Protein AF-A0A0S7CY32-F1 (afdb_monomer)

Mean predicted aligned error: 19.05 Å

Foldseek 3Di:
DDDDDDQVLLVVLLVCCVVPPNDLVVSCVVSVHDSVVSVLSVVQVDPVSSVVVVVVVVVVVVVVVVVVVVVVPPPPDDPDPPDDDDDDDPDDDDPDPVVVVVVVVVVVVVVVVVVVVVVVVVVVVVVVVVVVVVVVVVVVVVVVVVVVVVVVD

Nearest PDB structures (foldseek):
  7b9v-assembly1_O  TM=3.565E-01  e=4.255E-01  Saccharomyces cerevisiae

Radius of gyration: 28.26 Å; Cα contacts (8 Å, |Δi|>4): 38; chains: 1; bounding box: 59×42×90 Å

pLDDT: mean 77.79, std 14.24, range [41.06, 92.56]

Solvent-accessible surface area (backbone atoms only — not comparable to full-atom values): 9143 Å² total; per-residue (Å²): 133,80,80,79,82,49,71,70,56,51,53,51,50,54,52,46,49,71,71,50,74,78,44,52,64,62,54,12,62,78,65,77,46,55,52,69,55,47,52,47,54,66,71,34,78,46,69,66,51,40,49,51,56,50,49,54,50,51,51,52,52,52,50,49,51,52,50,53,49,52,66,70,71,45,84,84,66,76,84,69,77,94,74,76,78,95,68,93,73,94,68,79,84,71,85,71,61,59,67,58,53,50,50,55,49,54,50,52,52,53,53,51,51,55,49,51,55,53,48,51,57,51,53,50,54,51,50,51,55,52,49,52,52,51,54,49,52,54,50,52,51,51,53,49,53,57,50,54,60,57,77,76,108

Secondary structure (DSSP, 8-state):
-PPPPPHHHHHHHHHHHHHTTT-HHHHHHHHT--HHHHHHHHHH-SHHHHHHHHHHHHHHHHHHHHHHHHHHHS-------S---------------HHHHHHHHHHHHHHHHHHHHHHHHHHHHHHHHHHHHHHHHHHHHHHHHHHHHHHT-

Structure (mmCIF, N/CA/C/O backbone):
data_AF-A0A0S7CY32-F1
#
_entry.id   AF-A0A0S7CY32-F1
#
loop_
_atom_site.group_PDB
_atom_site.id
_atom_site.type_symbol
_atom_site.label_atom_id
_atom_site.label_alt_id
_atom_site.label_comp_id
_atom_site.label_asym_id
_atom_site.label_entity_id
_atom_site.label_seq_id
_atom_site.pdbx_PDB_ins_code
_atom_site.Cartn_x
_atom_site.Cartn_y
_atom_site.Cartn_z
_atom_site.occupancy
_atom_site.B_iso_or_equiv
_atom_site.auth_seq_id
_atom_site.auth_comp_id
_atom_site.auth_asym_id
_atom_site.auth_atom_id
_atom_site.pdbx_PDB_model_num
ATOM 1 N N . MET A 1 1 ? -7.121 11.650 -13.207 1.00 49.47 1 MET A N 1
ATOM 2 C CA . MET A 1 1 ? -6.942 11.388 -11.759 1.00 49.47 1 MET A CA 1
ATOM 3 C C . MET A 1 1 ? -7.899 12.302 -11.007 1.00 49.47 1 MET A C 1
ATOM 5 O O . MET A 1 1 ? -7.874 13.495 -11.271 1.00 49.47 1 MET A O 1
ATOM 9 N N . GLY A 1 2 ? -8.787 11.768 -10.164 1.00 58.28 2 GLY A N 1
ATOM 10 C CA . GLY A 1 2 ? -9.697 12.603 -9.366 1.00 58.28 2 GLY A CA 1
ATOM 11 C C . GLY A 1 2 ? -8.927 13.474 -8.368 1.00 58.28 2 GLY A C 1
ATOM 12 O O . GLY A 1 2 ? -7.845 13.081 -7.921 1.00 58.28 2 GLY A O 1
ATOM 13 N N . LYS A 1 3 ? -9.468 14.655 -8.041 1.00 68.25 3 LYS A N 1
ATOM 14 C CA . LYS A 1 3 ? -8.871 15.566 -7.054 1.00 68.25 3 LYS A CA 1
ATOM 15 C C . LYS A 1 3 ? -8.643 14.835 -5.714 1.00 68.25 3 LYS A C 1
ATOM 17 O O . LYS A 1 3 ? -9.468 13.999 -5.343 1.00 68.25 3 LYS A O 1
ATOM 22 N N . PRO A 1 4 ? -7.529 15.108 -5.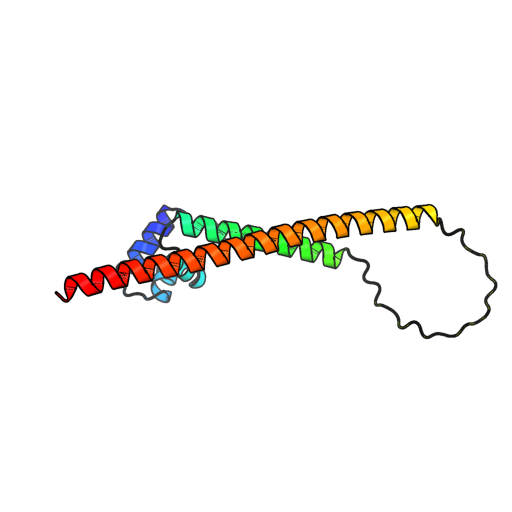005 1.00 74.81 4 PRO A N 1
ATOM 23 C CA . PRO A 1 4 ? -7.354 14.696 -3.616 1.00 74.81 4 PRO A CA 1
ATOM 24 C C . PRO A 1 4 ? -8.573 15.019 -2.764 1.00 74.81 4 PRO A C 1
ATOM 26 O O . PRO A 1 4 ? -9.091 16.129 -2.841 1.00 74.81 4 PRO A O 1
ATOM 29 N N . LEU A 1 5 ? -8.974 14.061 -1.930 1.00 83.38 5 LEU A N 1
ATOM 30 C CA . LEU A 1 5 ? -9.783 14.370 -0.757 1.00 83.38 5 LEU A CA 1
ATOM 31 C C . LEU A 1 5 ? -9.000 15.346 0.126 1.00 83.38 5 LEU A C 1
ATOM 33 O O . LEU A 1 5 ? -7.774 15.246 0.194 1.00 83.38 5 LEU A O 1
ATOM 37 N N . THR A 1 6 ? -9.695 16.271 0.779 1.00 89.19 6 THR A N 1
ATOM 38 C CA . THR A 1 6 ? -9.130 17.090 1.857 1.00 89.19 6 THR A CA 1
ATOM 39 C C . THR A 1 6 ? -9.346 16.410 3.208 1.00 89.19 6 THR A C 1
ATOM 41 O O . THR A 1 6 ? -10.224 15.555 3.354 1.00 89.19 6 THR A O 1
ATOM 44 N N . GLU A 1 7 ? -8.573 16.807 4.215 1.00 87.94 7 GLU A N 1
ATOM 45 C CA . GLU A 1 7 ? -8.712 16.289 5.581 1.00 87.94 7 GLU A CA 1
ATOM 46 C C . GLU A 1 7 ? -10.105 16.575 6.164 1.00 87.94 7 GLU A C 1
ATOM 48 O O . GLU A 1 7 ? -10.744 15.702 6.749 1.00 87.94 7 GLU A O 1
ATOM 53 N N . GLN A 1 8 ? -10.646 17.769 5.899 1.00 87.62 8 GLN A N 1
ATOM 54 C CA . GLN A 1 8 ? -12.015 18.125 6.282 1.00 87.62 8 GLN A CA 1
ATOM 55 C C . GLN A 1 8 ? -13.049 17.178 5.657 1.00 87.62 8 GLN A C 1
ATOM 57 O O . GLN A 1 8 ? -13.972 16.723 6.338 1.00 87.62 8 GLN A O 1
ATOM 62 N N . GLN A 1 9 ? -12.888 16.832 4.376 1.00 87.75 9 GLN A N 1
ATOM 63 C CA . GLN A 1 9 ? -13.783 15.890 3.703 1.00 87.75 9 GLN A CA 1
ATOM 64 C C . GLN A 1 9 ? -13.648 14.474 4.280 1.00 87.75 9 GLN A C 1
ATOM 66 O O . GLN A 1 9 ? -14.659 13.807 4.494 1.00 87.75 9 GLN A O 1
ATOM 71 N N . PHE A 1 10 ? -12.429 14.029 4.594 1.00 90.44 10 PHE A N 1
ATOM 72 C CA . PHE A 1 10 ? -12.181 12.739 5.242 1.00 90.44 10 PHE A CA 1
ATOM 73 C C . PHE A 1 10 ? -12.870 12.639 6.608 1.00 90.44 10 PHE A C 1
ATOM 75 O O . PHE A 1 10 ? -13.592 11.673 6.875 1.00 90.44 10 PHE A O 1
ATOM 82 N N . ASN A 1 11 ? -12.714 13.661 7.450 1.00 89.12 11 ASN A N 1
ATOM 83 C CA . ASN A 1 11 ? -13.335 13.712 8.773 1.00 89.12 11 ASN A CA 1
ATOM 84 C C . ASN A 1 11 ? -14.865 13.749 8.677 1.00 89.12 11 ASN A C 1
ATOM 86 O O . ASN A 1 11 ? -15.553 13.041 9.416 1.00 89.12 11 ASN A O 1
ATOM 90 N N . THR A 1 12 ? -15.406 14.488 7.705 1.00 88.88 12 THR A N 1
ATOM 91 C CA . THR A 1 12 ? -16.852 14.541 7.444 1.00 88.88 12 THR A CA 1
ATOM 92 C C . THR A 1 12 ? -17.406 13.174 7.039 1.00 88.88 12 THR A C 1
ATOM 94 O O . THR A 1 12 ? -18.402 12.723 7.605 1.00 88.88 12 THR A O 1
ATOM 97 N N . ILE A 1 13 ? -16.743 12.470 6.117 1.00 88.62 13 ILE A N 1
ATOM 98 C CA . ILE A 1 13 ? -17.138 11.118 5.687 1.00 88.62 13 ILE A CA 1
ATOM 99 C C . ILE A 1 13 ? -17.047 10.134 6.855 1.00 88.62 13 ILE A C 1
ATOM 101 O O . ILE A 1 13 ? -17.947 9.321 7.059 1.00 88.62 13 ILE A O 1
ATOM 105 N N . THR A 1 14 ? -15.989 10.226 7.657 1.00 87.75 14 THR A N 1
ATOM 106 C CA . THR A 1 14 ? -15.782 9.352 8.819 1.00 87.75 14 THR A CA 1
ATOM 107 C C . THR A 1 14 ? -16.873 9.557 9.871 1.00 87.75 14 THR A C 1
ATOM 109 O O . THR A 1 14 ? -17.416 8.587 10.400 1.00 87.75 14 THR A O 1
ATOM 112 N N . ALA A 1 15 ? -17.278 10.804 10.122 1.00 86.50 15 ALA A N 1
ATOM 113 C CA . ALA A 1 15 ? -18.411 11.120 10.987 1.00 86.50 15 ALA A CA 1
ATOM 114 C C . ALA A 1 15 ? -19.749 10.622 10.410 1.00 86.50 15 ALA A C 1
ATOM 116 O O . ALA A 1 15 ? -20.581 10.089 11.148 1.00 86.50 15 ALA A O 1
ATOM 117 N N . GLN A 1 16 ? -19.958 10.744 9.096 1.00 84.50 16 GLN A N 1
ATOM 118 C CA . GLN A 1 16 ? -21.155 10.227 8.426 1.00 84.50 16 GLN A CA 1
ATOM 119 C C . GLN A 1 16 ? -21.245 8.698 8.493 1.00 84.50 16 GLN A C 1
ATOM 121 O O . GLN A 1 16 ? -22.320 8.183 8.789 1.00 84.50 16 GLN A O 1
ATOM 126 N N . LEU A 1 17 ? -20.131 7.983 8.306 1.00 84.94 17 LEU A N 1
ATOM 127 C CA . LEU A 1 17 ? -20.051 6.522 8.441 1.00 84.94 17 LEU A CA 1
ATOM 128 C C . LEU A 1 17 ? -20.359 6.039 9.865 1.00 84.94 17 LEU A C 1
ATOM 130 O O . LEU A 1 17 ? -20.896 4.947 10.034 1.00 84.94 17 LEU A O 1
ATOM 134 N N . ARG A 1 18 ? -20.041 6.849 10.885 1.00 81.50 18 ARG A N 1
ATOM 135 C CA . ARG A 1 18 ? -20.376 6.561 12.290 1.00 81.50 18 ARG A CA 1
ATOM 136 C C . ARG A 1 18 ? -21.853 6.817 12.613 1.00 81.50 18 ARG A C 1
ATOM 138 O O . ARG A 1 18 ? -22.422 6.080 13.407 1.00 81.50 18 ARG A O 1
ATOM 145 N N . LYS A 1 19 ? -22.474 7.846 12.016 1.00 76.31 19 LYS A N 1
ATOM 146 C CA . LYS A 1 19 ? -23.871 8.250 12.290 1.00 76.31 19 LYS A CA 1
ATOM 147 C C . LYS A 1 19 ? -24.911 7.489 11.464 1.00 76.31 19 LYS A C 1
ATOM 149 O O . LYS A 1 19 ? -25.940 7.080 11.989 1.00 76.31 19 LYS A O 1
ATOM 154 N N . LYS A 1 20 ? -24.680 7.338 10.158 1.00 61.22 20 LYS A N 1
ATOM 155 C CA . LYS A 1 20 ? -25.602 6.680 9.226 1.00 61.22 20 LYS A CA 1
ATOM 156 C C . LYS A 1 20 ? -25.164 5.230 9.061 1.00 61.22 20 LYS A C 1
ATOM 158 O O . LYS A 1 20 ? -24.382 4.945 8.163 1.00 61.22 20 LYS A O 1
ATOM 163 N N . SER A 1 21 ? -25.628 4.361 9.967 1.00 59.81 21 SER A N 1
ATOM 164 C CA . SER A 1 21 ? -25.636 2.887 9.874 1.00 59.81 21 SER A CA 1
ATOM 165 C C . SER A 1 21 ? -24.857 2.330 8.678 1.00 59.81 21 SER A C 1
ATOM 167 O O . SER A 1 21 ? -25.471 2.116 7.647 1.00 59.81 21 SER A O 1
ATOM 169 N N . ASN A 1 22 ? -23.527 2.189 8.794 1.00 65.56 22 ASN A N 1
ATOM 170 C CA . ASN A 1 22 ? -22.581 1.423 7.953 1.00 65.56 22 ASN A CA 1
ATOM 171 C C . ASN A 1 22 ? -22.782 1.340 6.413 1.00 65.56 22 ASN A C 1
ATOM 173 O O . ASN A 1 22 ? -22.115 0.535 5.752 1.00 65.56 22 ASN A O 1
ATOM 177 N N . ASP A 1 23 ? -23.661 2.152 5.831 1.00 83.38 23 ASP A N 1
ATOM 178 C CA . ASP A 1 23 ? -24.213 2.004 4.491 1.00 83.38 23 ASP A CA 1
ATOM 179 C C . ASP A 1 23 ? -23.400 2.879 3.548 1.00 83.38 23 ASP A C 1
ATOM 181 O O . ASP A 1 23 ? -23.626 4.076 3.345 1.00 83.38 23 ASP A O 1
ATOM 185 N N . ILE A 1 24 ? -22.366 2.236 3.020 1.00 85.00 24 ILE A N 1
ATOM 186 C CA . ILE A 1 24 ? -21.339 2.842 2.182 1.00 85.00 24 ILE A CA 1
ATOM 187 C C . ILE A 1 24 ? -21.961 3.478 0.930 1.00 85.00 24 ILE A C 1
ATOM 189 O O . ILE A 1 24 ? -21.443 4.487 0.455 1.00 85.00 24 ILE A O 1
ATOM 193 N N . ALA A 1 25 ? -23.061 2.923 0.409 1.00 85.56 25 ALA A N 1
ATOM 194 C CA . ALA A 1 25 ? -23.721 3.435 -0.789 1.00 85.56 25 ALA A CA 1
ATOM 195 C C . ALA A 1 25 ? -24.359 4.808 -0.534 1.00 85.56 25 ALA A C 1
ATOM 197 O O . ALA A 1 25 ? -24.106 5.750 -1.281 1.00 85.56 25 ALA A O 1
ATOM 198 N N . LYS A 1 26 ? -25.081 4.960 0.581 1.00 84.81 26 LYS A N 1
ATOM 199 C CA . LYS A 1 26 ? -25.717 6.235 0.953 1.00 84.81 26 LYS A CA 1
ATOM 200 C C . LYS A 1 26 ? -24.707 7.325 1.292 1.00 84.81 26 LYS A C 1
ATOM 202 O O . LYS A 1 26 ? -24.928 8.493 0.983 1.00 84.81 26 LYS A O 1
ATOM 207 N N . VAL A 1 27 ? -23.591 6.965 1.929 1.00 84.88 27 VAL A N 1
ATOM 208 C CA . VAL A 1 27 ? -22.513 7.927 2.222 1.00 84.88 27 VAL A CA 1
ATOM 209 C C . VAL A 1 27 ? -21.789 8.354 0.941 1.00 84.88 27 VAL A C 1
ATOM 211 O O . VAL A 1 27 ? -21.435 9.524 0.805 1.00 84.88 27 VAL A O 1
ATOM 214 N N . ALA A 1 28 ? -21.605 7.435 -0.011 1.00 86.94 28 ALA A N 1
ATOM 215 C CA . ALA A 1 28 ? -21.032 7.735 -1.322 1.00 86.94 28 ALA A CA 1
ATOM 216 C C . ALA A 1 28 ? -21.903 8.722 -2.111 1.00 86.94 28 ALA A C 1
ATOM 218 O O . ALA A 1 28 ? -21.387 9.724 -2.603 1.00 86.94 28 ALA A O 1
ATOM 219 N N . GLU A 1 29 ? -23.215 8.482 -2.148 1.00 85.56 29 GLU A N 1
ATOM 220 C CA . GLU A 1 29 ? -24.195 9.358 -2.793 1.00 85.56 29 GLU A CA 1
ATOM 221 C C . GLU A 1 29 ? -24.238 10.746 -2.136 1.00 85.56 29 GLU A C 1
ATOM 223 O O . GLU A 1 29 ? -24.065 11.754 -2.817 1.00 85.56 29 GLU A O 1
ATOM 228 N N . ALA A 1 30 ? -24.337 10.809 -0.803 1.00 83.25 30 ALA A N 1
ATOM 229 C CA . ALA A 1 30 ? -24.366 12.072 -0.061 1.00 83.25 30 ALA A CA 1
ATOM 230 C C . ALA A 1 30 ? -23.070 12.894 -0.183 1.00 83.25 30 ALA A C 1
ATOM 232 O O . ALA A 1 30 ? -23.100 14.116 -0.062 1.00 83.25 30 ALA A O 1
ATOM 233 N N . SER A 1 31 ? -21.932 12.230 -0.400 1.00 81.88 31 SER A N 1
ATOM 234 C CA . SER A 1 31 ? -20.628 12.887 -0.546 1.00 81.88 31 SER A CA 1
ATOM 235 C C . SER A 1 31 ? -20.257 13.174 -2.006 1.00 81.88 31 SER A C 1
ATOM 237 O O . SER A 1 31 ? -19.221 13.789 -2.248 1.00 81.88 31 SER A O 1
ATOM 239 N N . GLY A 1 32 ? -21.039 12.699 -2.984 1.00 84.12 32 GLY A N 1
ATOM 240 C CA . GLY A 1 32 ? -20.699 12.782 -4.411 1.00 84.12 32 GLY A CA 1
ATOM 241 C C . GLY A 1 32 ? -19.427 12.009 -4.790 1.00 84.12 32 GLY A C 1
ATOM 242 O O . GLY A 1 32 ? -18.746 12.350 -5.758 1.00 84.12 32 GLY A O 1
ATOM 243 N N . LEU A 1 33 ? -19.062 10.987 -4.010 1.00 85.81 33 LEU A N 1
ATOM 244 C CA . LEU A 1 33 ? -17.824 10.223 -4.172 1.00 85.81 33 LEU A CA 1
ATOM 245 C C . LEU A 1 33 ? -18.110 8.788 -4.600 1.00 85.81 33 LEU A C 1
ATOM 247 O O . LEU A 1 33 ? -19.180 8.236 -4.371 1.00 85.81 33 LEU A O 1
ATOM 251 N N . LYS A 1 34 ? -17.107 8.133 -5.191 1.00 88.62 34 LYS A N 1
ATOM 252 C CA . LYS A 1 34 ? -17.218 6.714 -5.541 1.00 88.62 34 LYS A CA 1
ATOM 253 C C . LYS A 1 34 ? -17.281 5.857 -4.278 1.00 88.62 34 LYS A C 1
ATOM 255 O O . LYS A 1 34 ? -16.530 6.072 -3.327 1.00 88.62 34 LYS A O 1
ATOM 260 N N . VAL A 1 35 ? -18.078 4.791 -4.325 1.00 88.06 35 VAL A N 1
ATOM 261 C CA . VAL A 1 35 ? -18.173 3.775 -3.258 1.00 88.06 35 VAL A CA 1
ATOM 262 C C . VAL A 1 35 ? -16.796 3.216 -2.878 1.00 88.06 35 VAL A C 1
ATOM 264 O O . VAL A 1 35 ? -16.519 2.981 -1.703 1.00 88.06 35 VAL A O 1
ATOM 267 N N . SER A 1 36 ? -15.900 3.033 -3.852 1.00 87.19 36 SER A N 1
ATOM 268 C CA . SER A 1 36 ? -14.525 2.579 -3.607 1.00 87.19 36 SER A CA 1
ATOM 269 C C . SER A 1 36 ? -13.721 3.553 -2.741 1.00 87.19 36 SER A C 1
ATOM 271 O O . SER A 1 36 ? -12.963 3.114 -1.879 1.00 87.19 36 SER A O 1
ATOM 273 N N . THR A 1 37 ? -13.924 4.859 -2.913 1.00 86.94 37 THR A N 1
ATOM 274 C CA . THR A 1 37 ? -13.290 5.902 -2.101 1.00 86.94 37 THR A CA 1
ATOM 275 C C . THR A 1 37 ? -13.803 5.862 -0.665 1.00 86.94 37 THR A C 1
ATOM 277 O O . THR A 1 37 ? -13.004 5.885 0.265 1.00 86.94 37 THR A O 1
ATOM 280 N N . ILE A 1 38 ? -15.113 5.697 -0.464 1.00 88.06 38 ILE A N 1
ATOM 281 C CA . ILE A 1 38 ? -15.693 5.568 0.883 1.00 88.06 38 ILE A CA 1
ATOM 282 C C . ILE A 1 38 ? -15.197 4.292 1.583 1.00 88.06 38 ILE A C 1
ATOM 284 O O . ILE A 1 38 ? -14.863 4.325 2.767 1.00 88.06 38 ILE A O 1
ATOM 288 N N . LYS A 1 39 ? -15.060 3.174 0.851 1.00 88.69 39 LYS A N 1
ATOM 289 C CA . LYS A 1 39 ? -14.428 1.946 1.374 1.00 88.69 39 LYS A CA 1
ATOM 290 C C . LYS A 1 39 ? -12.977 2.185 1.800 1.00 88.69 39 LYS A C 1
ATOM 292 O O . LYS A 1 39 ? -12.566 1.653 2.828 1.00 88.69 39 LYS A O 1
ATOM 297 N N . ALA A 1 40 ? -12.214 2.966 1.034 1.00 86.94 40 ALA A N 1
ATOM 298 C CA . ALA A 1 40 ? -10.833 3.305 1.373 1.00 86.94 40 ALA A CA 1
ATOM 299 C C . ALA A 1 40 ? -10.751 4.160 2.647 1.00 86.94 40 ALA A C 1
ATOM 301 O O . ALA A 1 40 ? -9.978 3.830 3.540 1.00 86.94 40 ALA A O 1
ATOM 302 N N . VAL A 1 41 ? -11.607 5.180 2.776 1.00 88.19 41 VAL A N 1
ATOM 303 C CA . VAL A 1 41 ? -11.710 6.015 3.988 1.00 88.19 41 VAL A CA 1
ATOM 304 C C . VAL A 1 41 ? -12.059 5.167 5.214 1.00 88.19 41 VAL A C 1
ATOM 306 O O . VAL A 1 41 ? -11.379 5.237 6.234 1.00 88.19 41 VAL A O 1
ATOM 309 N N . ARG A 1 42 ? -13.058 4.283 5.094 1.00 87.19 42 ARG A N 1
ATOM 310 C CA . ARG A 1 42 ? -13.467 3.379 6.180 1.00 87.19 42 ARG A CA 1
ATOM 311 C C . ARG A 1 42 ? -12.338 2.452 6.642 1.00 87.19 42 ARG A C 1
ATOM 313 O O . ARG A 1 42 ? -12.232 2.185 7.834 1.00 87.19 42 ARG A O 1
ATOM 320 N N . ARG A 1 43 ? -11.534 1.929 5.710 1.00 86.81 43 ARG A N 1
ATOM 321 C CA . ARG A 1 43 ? -10.406 1.032 6.019 1.00 86.81 43 ARG A CA 1
ATOM 322 C C . ARG A 1 43 ? -9.221 1.769 6.631 1.00 86.81 43 ARG A C 1
ATOM 324 O O . ARG A 1 43 ? -8.561 1.198 7.484 1.00 86.81 43 ARG A O 1
ATOM 331 N N . ALA A 1 44 ? -8.960 2.998 6.193 1.00 85.00 44 ALA A N 1
ATOM 332 C CA . ALA A 1 44 ? -7.827 3.781 6.667 1.00 85.00 44 ALA A CA 1
ATOM 333 C C . ALA A 1 44 ? -7.971 4.204 8.137 1.00 85.00 44 ALA A C 1
ATOM 335 O O . ALA A 1 44 ? -6.970 4.242 8.844 1.00 85.00 44 ALA A O 1
ATOM 336 N N . GLN A 1 45 ? -9.207 4.461 8.596 1.00 80.75 45 GLN A N 1
ATOM 337 C CA . GLN A 1 45 ? -9.590 4.886 9.958 1.00 80.75 45 GLN A CA 1
ATOM 338 C C . GLN A 1 45 ? -9.034 6.249 10.410 1.00 80.75 45 GLN A C 1
ATOM 340 O O . GLN A 1 45 ? -9.759 6.998 11.064 1.00 80.75 45 GLN A O 1
ATOM 345 N N . THR A 1 46 ? -7.803 6.588 10.031 1.00 87.94 46 THR A N 1
ATOM 346 C CA . THR A 1 46 ? -7.129 7.869 10.260 1.00 87.94 46 THR A CA 1
ATOM 347 C C . THR A 1 46 ? -6.734 8.518 8.934 1.00 87.94 46 THR A C 1
ATOM 349 O O . THR A 1 46 ? -6.671 7.868 7.881 1.00 87.94 46 THR A O 1
ATOM 352 N N . TRP A 1 47 ? -6.501 9.828 8.981 1.00 87.19 47 TRP A N 1
ATOM 353 C CA . TRP A 1 47 ? -6.136 10.617 7.810 1.00 87.19 47 TRP A CA 1
ATOM 354 C C . TRP A 1 47 ? -4.725 10.284 7.313 1.00 87.19 47 TRP A C 1
ATOM 356 O O . TRP A 1 47 ? -4.511 10.164 6.104 1.00 87.19 47 TRP A O 1
ATOM 366 N N . GLU A 1 48 ? -3.790 10.060 8.235 1.00 87.12 48 GLU A N 1
ATOM 367 C CA . GLU A 1 48 ? -2.405 9.696 7.940 1.00 87.12 48 GLU A CA 1
ATOM 368 C C . GLU A 1 48 ? -2.348 8.375 7.166 1.00 87.12 48 GLU A C 1
ATOM 370 O O . GLU A 1 48 ? -1.797 8.323 6.065 1.00 87.12 48 GLU A O 1
ATOM 375 N N . ASN A 1 49 ? -3.043 7.341 7.654 1.00 84.19 49 ASN A N 1
ATOM 376 C CA . ASN A 1 49 ? -3.105 6.035 6.992 1.00 84.19 49 ASN A CA 1
ATOM 377 C C . ASN A 1 49 ? -3.719 6.134 5.589 1.00 84.19 49 ASN A C 1
ATOM 379 O O . ASN A 1 49 ? -3.318 5.435 4.657 1.00 84.19 49 ASN A O 1
ATOM 383 N N . TYR A 1 50 ? -4.708 7.014 5.410 1.00 87.25 50 TYR A N 1
ATOM 384 C CA . TYR A 1 50 ? -5.323 7.235 4.106 1.00 87.25 50 TYR A CA 1
ATOM 385 C C . TYR A 1 50 ? -4.340 7.877 3.118 1.00 87.25 50 TYR A C 1
ATOM 387 O O . TYR A 1 50 ? -4.287 7.477 1.950 1.00 87.25 50 TYR A O 1
ATOM 395 N N . GLN A 1 51 ? -3.549 8.850 3.578 1.00 87.00 51 GLN A N 1
ATOM 396 C CA . GLN A 1 51 ? -2.498 9.486 2.783 1.00 87.00 51 GLN A CA 1
ATOM 397 C C . GLN A 1 51 ? -1.398 8.492 2.408 1.00 87.00 51 GLN A C 1
ATOM 399 O O . GLN A 1 51 ? -1.025 8.429 1.235 1.00 87.00 51 GLN A O 1
ATOM 404 N N . GLU A 1 52 ? -0.933 7.674 3.353 1.00 84.88 52 GLU A N 1
ATOM 405 C CA . GLU A 1 52 ? 0.095 6.657 3.110 1.00 84.88 52 GLU A CA 1
ATOM 406 C C . GLU A 1 52 ? -0.345 5.629 2.067 1.00 84.88 52 GLU A C 1
ATOM 408 O O . GLU A 1 52 ? 0.334 5.439 1.054 1.00 84.88 52 GLU A O 1
ATOM 413 N N . VAL A 1 53 ? -1.529 5.029 2.238 1.00 84.19 53 VAL A N 1
ATOM 414 C CA . VAL A 1 53 ? -2.068 4.040 1.287 1.00 84.19 53 VAL A CA 1
ATOM 415 C C . VAL A 1 53 ? -2.241 4.654 -0.102 1.00 84.19 53 VAL A C 1
ATOM 417 O O . VAL A 1 53 ? -1.953 4.018 -1.121 1.00 84.19 53 VAL A O 1
ATOM 420 N N . ARG A 1 54 ? -2.687 5.910 -0.171 1.00 84.31 54 ARG A N 1
ATOM 421 C CA . ARG A 1 54 ? -2.850 6.619 -1.440 1.00 84.31 54 ARG A CA 1
ATOM 422 C C . ARG A 1 54 ? -1.506 6.930 -2.101 1.00 84.31 54 ARG A C 1
ATOM 424 O O . ARG A 1 54 ? -1.397 6.795 -3.322 1.00 84.31 54 ARG A O 1
ATOM 431 N N . LYS A 1 55 ? -0.496 7.335 -1.328 1.00 84.88 55 LYS A N 1
ATOM 432 C CA . LYS A 1 55 ? 0.862 7.596 -1.821 1.00 84.88 55 LYS A CA 1
ATOM 433 C C . LYS A 1 55 ? 1.485 6.313 -2.373 1.00 84.88 55 LYS A C 1
ATOM 435 O O . LYS A 1 55 ? 1.912 6.314 -3.526 1.00 84.88 55 LYS A O 1
ATOM 440 N N . ALA A 1 56 ? 1.393 5.210 -1.629 1.00 81.56 56 ALA A N 1
ATOM 441 C CA . ALA A 1 56 ? 1.854 3.891 -2.059 1.00 81.56 56 ALA A CA 1
ATOM 442 C C . ALA A 1 56 ? 1.149 3.411 -3.343 1.00 81.56 56 ALA A C 1
ATOM 444 O O . ALA A 1 56 ? 1.788 2.903 -4.265 1.00 81.56 56 ALA A O 1
ATOM 445 N N . GLN A 1 57 ? -0.166 3.630 -3.471 1.00 83.56 57 GLN A N 1
ATOM 446 C CA . GLN A 1 57 ? -0.884 3.350 -4.722 1.00 83.56 57 GLN A CA 1
ATOM 447 C C . GLN A 1 57 ? -0.393 4.216 -5.887 1.00 83.56 57 GLN A C 1
ATOM 449 O O . GLN A 1 57 ? -0.247 3.718 -7.004 1.00 83.56 57 GLN A O 1
ATOM 454 N N . GLY A 1 58 ? -0.127 5.501 -5.646 1.00 83.69 58 GLY A N 1
ATOM 455 C CA . GLY A 1 58 ? 0.435 6.402 -6.649 1.00 83.69 58 GLY A CA 1
ATOM 456 C C . GLY A 1 58 ? 1.815 5.951 -7.131 1.00 83.69 58 GLY A C 1
ATOM 457 O O . GLY A 1 58 ? 2.074 5.946 -8.334 1.00 83.69 58 GLY A O 1
ATOM 458 N N . GLU A 1 59 ? 2.678 5.524 -6.212 1.00 83.19 59 GLU A N 1
ATOM 459 C CA . GLU A 1 59 ? 4.001 4.969 -6.517 1.00 83.19 59 GLU A CA 1
ATOM 460 C C . GLU A 1 59 ? 3.898 3.654 -7.295 1.00 83.19 59 GLU A C 1
ATOM 462 O O . GLU A 1 59 ? 4.554 3.508 -8.326 1.00 83.19 59 GLU A O 1
ATOM 467 N N . LYS A 1 60 ? 2.981 2.756 -6.911 1.00 82.75 60 LYS A N 1
ATOM 468 C CA . LYS A 1 60 ? 2.698 1.522 -7.658 1.00 82.75 60 LYS A CA 1
ATOM 469 C C . LYS A 1 60 ? 2.253 1.801 -9.095 1.00 82.75 60 LYS A C 1
ATOM 471 O O . LYS A 1 60 ? 2.714 1.140 -10.022 1.00 82.75 60 LYS A O 1
ATOM 476 N N . ILE A 1 61 ? 1.375 2.784 -9.305 1.00 83.00 61 ILE A N 1
ATOM 477 C CA . ILE A 1 61 ? 0.917 3.168 -10.651 1.00 83.00 61 ILE A CA 1
ATOM 478 C C . ILE A 1 61 ? 2.069 3.757 -11.470 1.00 83.00 61 ILE A C 1
ATOM 480 O O . ILE A 1 61 ? 2.203 3.430 -12.648 1.00 83.00 61 ILE A O 1
ATOM 484 N N . LYS A 1 62 ? 2.922 4.593 -10.863 1.00 81.50 62 LYS A N 1
ATOM 485 C CA . LYS A 1 62 ? 4.124 5.124 -11.528 1.00 81.50 62 LYS A CA 1
ATOM 486 C C . LYS A 1 62 ? 5.076 3.998 -11.935 1.00 81.50 62 LYS A C 1
ATOM 488 O O . LYS A 1 62 ? 5.513 3.983 -13.083 1.00 81.50 62 LYS A O 1
ATOM 493 N N . ALA A 1 63 ? 5.331 3.042 -11.043 1.00 78.62 63 ALA A N 1
ATOM 494 C CA . ALA A 1 63 ? 6.165 1.876 -11.322 1.00 78.62 63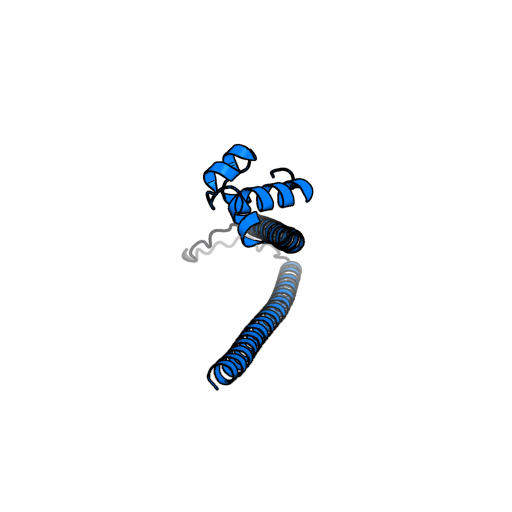 ALA A CA 1
ATOM 495 C C . ALA A 1 63 ? 5.581 1.014 -12.454 1.00 78.62 63 ALA A C 1
ATOM 497 O O . ALA A 1 63 ? 6.295 0.663 -13.389 1.00 78.62 63 ALA A O 1
ATOM 498 N N . LEU A 1 64 ? 4.268 0.754 -12.447 1.00 81.06 64 LEU A N 1
ATOM 499 C CA . LEU A 1 64 ? 3.584 0.046 -13.537 1.00 81.06 64 LEU A CA 1
ATOM 500 C C . LEU A 1 64 ? 3.669 0.798 -14.870 1.00 81.06 64 LEU A C 1
ATOM 502 O O . LEU A 1 64 ? 3.840 0.182 -15.919 1.00 81.06 64 LEU A O 1
ATOM 506 N N . HIS A 1 65 ? 3.575 2.128 -14.854 1.00 79.12 65 HIS A N 1
ATOM 507 C CA . HIS A 1 65 ? 3.748 2.930 -16.063 1.00 79.12 65 HIS A CA 1
ATOM 508 C C . HIS A 1 65 ? 5.181 2.889 -16.594 1.00 79.12 65 HIS A C 1
ATOM 510 O O . HIS A 1 65 ? 5.367 2.821 -17.808 1.00 79.12 65 HIS A O 1
ATOM 516 N N . GLN A 1 66 ? 6.179 2.909 -15.710 1.00 79.62 66 GLN A N 1
ATOM 517 C CA . GLN A 1 66 ? 7.584 2.756 -16.088 1.00 79.62 66 GLN A CA 1
ATOM 518 C C . GLN A 1 66 ? 7.853 1.361 -16.663 1.00 79.62 66 GLN A C 1
ATOM 520 O O . GLN A 1 66 ? 8.432 1.269 -17.741 1.00 79.62 66 GLN A O 1
ATOM 525 N N . LEU A 1 67 ? 7.342 0.299 -16.031 1.00 72.25 67 LEU A N 1
ATOM 526 C CA . LEU A 1 67 ? 7.421 -1.072 -16.548 1.00 72.25 67 LEU A CA 1
ATOM 527 C C . LEU A 1 67 ? 6.760 -1.207 -17.922 1.00 72.25 67 LEU A C 1
ATOM 529 O O . LEU A 1 67 ? 7.364 -1.745 -18.841 1.00 72.25 67 LEU A O 1
ATOM 533 N N . ASN A 1 68 ? 5.560 -0.651 -18.105 1.00 72.38 68 ASN A N 1
ATOM 534 C CA . ASN A 1 68 ? 4.889 -0.652 -19.406 1.00 72.38 68 ASN A CA 1
ATOM 535 C C . ASN A 1 68 ? 5.653 0.143 -20.469 1.00 72.38 68 ASN A C 1
ATOM 537 O O . ASN A 1 68 ? 5.601 -0.204 -21.646 1.00 72.38 68 ASN A O 1
ATOM 541 N N . LYS A 1 69 ? 6.346 1.219 -20.081 1.00 71.50 69 LYS A N 1
ATOM 542 C CA . LYS A 1 69 ? 7.191 1.981 -21.002 1.00 71.50 69 LYS A CA 1
ATOM 543 C C . LYS A 1 69 ? 8.384 1.138 -21.444 1.00 71.50 69 LYS A C 1
ATOM 545 O O . LYS A 1 69 ? 8.608 1.045 -22.640 1.00 71.50 69 LYS A O 1
ATOM 550 N N . ILE A 1 70 ? 9.055 0.470 -20.504 1.00 66.44 70 ILE A N 1
ATOM 551 C CA . ILE A 1 70 ? 10.173 -0.447 -20.773 1.00 66.44 70 ILE A CA 1
ATOM 552 C C . ILE A 1 70 ? 9.719 -1.607 -21.669 1.00 66.44 70 ILE A C 1
ATOM 554 O O . ILE A 1 70 ? 10.361 -1.880 -22.676 1.00 66.44 70 ILE A O 1
ATOM 558 N N . ALA A 1 71 ? 8.575 -2.227 -21.367 1.00 62.50 71 ALA A N 1
ATOM 559 C CA . ALA A 1 71 ? 8.012 -3.321 -22.160 1.00 62.50 71 ALA A CA 1
ATOM 560 C C . ALA A 1 71 ? 7.644 -2.899 -23.595 1.00 62.50 71 ALA A C 1
ATOM 562 O O . ALA A 1 71 ? 7.750 -3.702 -24.513 1.00 62.50 71 ALA A O 1
ATOM 563 N N . LYS A 1 72 ? 7.242 -1.638 -23.804 1.00 62.88 72 LYS A N 1
ATOM 564 C CA . LYS A 1 72 ? 6.954 -1.084 -25.138 1.00 62.88 72 LYS A CA 1
ATOM 565 C C . LYS A 1 72 ? 8.196 -0.604 -25.893 1.00 62.88 72 LYS A C 1
ATOM 567 O O . LYS A 1 72 ? 8.122 -0.448 -27.106 1.00 62.88 72 LYS A O 1
ATOM 572 N N . THR A 1 73 ? 9.300 -0.327 -25.200 1.00 59.00 73 THR A N 1
ATOM 573 C CA . THR A 1 73 ? 10.577 0.093 -25.805 1.00 59.00 73 THR A CA 1
ATOM 574 C C . THR A 1 73 ? 11.594 -1.041 -25.933 1.00 59.00 73 THR A C 1
ATOM 576 O O . THR A 1 73 ? 12.668 -0.820 -26.482 1.00 59.00 73 THR A O 1
ATOM 579 N N . GLY A 1 74 ? 11.286 -2.241 -25.434 1.00 51.03 74 GLY A N 1
ATOM 580 C CA . GLY A 1 74 ? 12.069 -3.441 -25.716 1.00 51.03 74 GLY A CA 1
ATOM 581 C C . GLY A 1 74 ? 11.907 -3.856 -27.184 1.00 51.03 74 GLY A C 1
ATOM 582 O O . GLY A 1 74 ? 10.817 -3.677 -27.738 1.00 51.03 74 GLY A O 1
ATOM 583 N N . PRO A 1 75 ? 12.957 -4.389 -27.836 1.00 51.00 75 PRO A N 1
ATOM 584 C CA . PRO A 1 75 ? 12.862 -4.841 -29.216 1.00 51.00 75 PRO A CA 1
ATOM 585 C C . PRO A 1 75 ? 11.795 -5.933 -29.285 1.00 51.00 75 PRO A C 1
ATOM 587 O O . PRO A 1 75 ? 11.961 -7.028 -28.754 1.00 51.00 75 PRO A O 1
ATOM 590 N N . THR A 1 76 ? 10.662 -5.612 -29.907 1.00 50.50 76 THR A N 1
ATOM 591 C CA . THR A 1 76 ? 9.631 -6.592 -30.249 1.00 50.50 76 THR A CA 1
ATOM 592 C C . THR A 1 76 ? 10.095 -7.305 -31.513 1.00 50.50 76 THR A C 1
ATOM 594 O O . THR A 1 76 ? 9.506 -7.146 -32.576 1.00 50.50 76 THR A O 1
ATOM 597 N N . GLU A 1 77 ? 11.199 -8.041 -31.429 1.00 53.62 77 GLU A N 1
ATOM 598 C CA . GLU A 1 77 ? 11.434 -9.094 -32.404 1.00 53.62 77 GLU A CA 1
ATOM 599 C C . GLU A 1 77 ? 10.701 -10.326 -31.876 1.00 53.62 77 GLU A C 1
ATOM 601 O O . GLU A 1 77 ? 11.069 -10.846 -30.818 1.00 53.62 77 GLU A O 1
ATOM 606 N N . PRO A 1 78 ? 9.619 -10.785 -32.536 1.00 47.16 78 PRO A N 1
ATOM 607 C CA . PRO A 1 78 ? 9.139 -12.125 -32.262 1.00 47.16 78 PRO A CA 1
ATOM 608 C C . PRO A 1 78 ? 10.330 -13.046 -32.510 1.00 47.16 78 PRO A C 1
ATOM 610 O O . PRO A 1 78 ? 10.951 -12.957 -33.570 1.00 47.16 78 PRO A O 1
ATOM 613 N N . ALA A 1 79 ? 10.678 -13.878 -31.529 1.00 47.94 79 ALA A N 1
ATOM 614 C CA . ALA A 1 79 ? 11.666 -14.925 -31.716 1.00 47.94 79 ALA A CA 1
ATOM 615 C C . ALA A 1 79 ? 11.196 -15.784 -32.896 1.00 47.94 79 ALA A C 1
ATOM 617 O O . ALA A 1 79 ? 10.312 -16.630 -32.754 1.00 47.94 79 ALA A O 1
ATOM 618 N N . GLN A 1 80 ? 11.715 -15.491 -34.090 1.00 51.66 80 GLN A N 1
ATOM 619 C CA . GLN A 1 80 ? 11.460 -16.299 -35.264 1.00 51.66 80 GLN A CA 1
ATOM 620 C C . GLN A 1 80 ? 12.041 -17.679 -34.953 1.00 51.66 80 GLN A C 1
ATOM 622 O O . GLN A 1 80 ? 13.169 -17.757 -34.452 1.00 51.66 80 GLN A O 1
ATOM 627 N N . PRO A 1 81 ? 11.297 -18.769 -35.188 1.00 45.06 81 PRO A N 1
ATOM 628 C CA . PRO A 1 81 ? 11.851 -20.096 -35.010 1.00 45.06 81 PRO A CA 1
ATOM 629 C C . PRO A 1 81 ? 13.066 -20.221 -35.934 1.00 45.06 81 PRO A C 1
ATOM 631 O O . PRO A 1 81 ? 12.950 -20.066 -37.149 1.00 45.06 81 PRO A O 1
ATOM 634 N N . LEU A 1 82 ? 14.236 -20.468 -35.342 1.00 49.19 82 LEU A N 1
ATOM 635 C CA . LEU A 1 82 ? 15.494 -20.790 -36.019 1.00 49.19 82 LEU A CA 1
ATOM 636 C C . LEU A 1 82 ? 15.365 -22.146 -36.726 1.00 49.19 82 LEU A C 1
ATOM 638 O O . LEU A 1 82 ? 15.957 -23.141 -36.326 1.00 49.19 82 LEU A O 1
ATOM 642 N N . ILE A 1 83 ? 14.545 -22.210 -37.765 1.00 49.38 83 ILE A N 1
ATOM 643 C CA . ILE A 1 83 ? 14.483 -23.346 -38.671 1.00 49.38 83 ILE A CA 1
ATOM 644 C C . ILE A 1 83 ? 14.309 -22.762 -40.058 1.00 49.38 83 ILE A C 1
ATOM 646 O O . ILE A 1 83 ? 13.188 -22.715 -40.527 1.00 49.38 83 ILE A O 1
ATOM 650 N N . HIS A 1 84 ? 15.387 -22.328 -40.710 1.00 42.41 84 HIS A N 1
ATOM 651 C CA . HIS A 1 84 ? 15.470 -22.310 -42.171 1.00 42.41 84 HIS A CA 1
ATOM 652 C C . HIS A 1 84 ? 16.921 -22.560 -42.598 1.00 42.41 84 HIS A C 1
ATOM 654 O O . HIS A 1 84 ? 17.818 -21.762 -42.346 1.00 42.41 84 HIS A O 1
ATOM 660 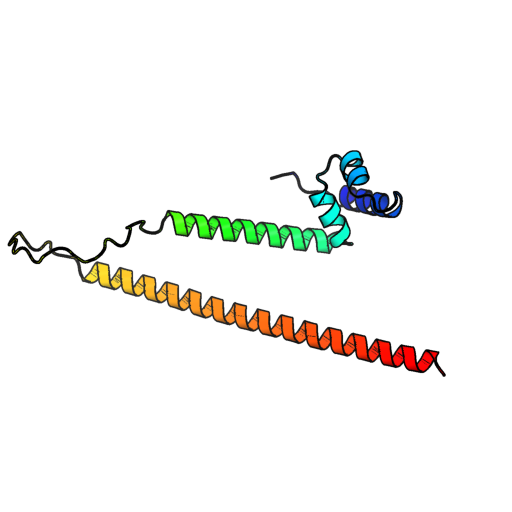N N . GLU A 1 85 ? 17.097 -23.744 -43.183 1.00 42.62 85 GLU A N 1
ATOM 661 C CA . GLU A 1 85 ? 17.981 -24.093 -44.294 1.00 42.62 85 GLU A CA 1
ATOM 662 C C . GLU A 1 85 ? 19.244 -23.247 -44.497 1.00 42.62 85 GLU A C 1
ATOM 664 O O . GLU A 1 85 ? 19.217 -22.106 -44.961 1.00 42.62 85 GLU A O 1
ATOM 669 N N . ILE A 1 86 ? 20.385 -23.903 -44.292 1.00 44.25 86 ILE A N 1
ATOM 670 C CA . ILE A 1 86 ? 21.691 -23.473 -44.784 1.00 44.25 86 ILE A CA 1
ATOM 671 C C . ILE A 1 86 ? 21.636 -23.453 -46.322 1.00 44.25 86 ILE A C 1
ATOM 673 O O . ILE A 1 86 ? 21.901 -24.455 -46.983 1.00 44.25 86 ILE A O 1
ATOM 677 N N . LYS A 1 87 ? 21.290 -22.305 -46.911 1.00 45.50 87 LYS A N 1
ATOM 678 C CA . LYS A 1 87 ? 21.608 -21.999 -48.311 1.00 45.50 87 LYS A CA 1
ATOM 679 C C . LYS A 1 87 ? 22.950 -21.267 -48.362 1.00 45.50 87 LYS A C 1
ATOM 681 O O . LYS A 1 87 ? 23.131 -20.292 -47.631 1.00 45.50 87 LYS A O 1
ATOM 686 N N . PRO A 1 88 ? 23.893 -21.674 -49.229 1.00 51.78 88 PRO A N 1
ATOM 687 C CA . PRO A 1 88 ? 25.168 -20.994 -49.343 1.00 51.78 88 PRO A CA 1
ATOM 688 C C . PRO A 1 88 ? 24.961 -19.731 -50.182 1.00 51.78 88 PRO A C 1
ATOM 690 O O . PRO A 1 88 ? 24.907 -19.782 -51.408 1.00 51.78 88 PRO A O 1
ATOM 693 N N . VAL A 1 89 ? 24.827 -18.578 -49.528 1.00 41.06 89 VAL A N 1
ATOM 694 C CA . VAL A 1 89 ? 24.882 -17.282 -50.212 1.00 41.06 89 VAL A CA 1
ATOM 695 C C . VAL A 1 89 ? 26.153 -16.570 -49.781 1.00 41.06 89 VAL A C 1
ATOM 697 O O . VAL A 1 89 ? 26.207 -15.871 -48.774 1.00 41.06 89 VAL A O 1
ATOM 700 N N . ALA A 1 90 ? 27.192 -16.739 -50.593 1.00 51.12 90 ALA A N 1
ATOM 701 C CA . ALA A 1 90 ? 28.360 -15.878 -50.592 1.00 51.12 90 ALA A CA 1
ATOM 702 C C . ALA A 1 90 ? 27.941 -14.452 -50.991 1.00 51.12 90 ALA A C 1
ATOM 704 O O . ALA A 1 90 ? 27.918 -14.116 -52.173 1.00 51.12 90 ALA A O 1
ATOM 705 N N . LYS A 1 91 ? 27.595 -13.598 -50.021 1.00 48.12 91 LYS A N 1
ATOM 706 C CA . LYS A 1 91 ? 27.474 -12.145 -50.223 1.00 48.12 91 LYS A CA 1
ATOM 707 C C . LYS A 1 91 ? 27.962 -11.396 -48.984 1.00 48.12 91 LYS A C 1
ATOM 709 O O . LYS A 1 91 ? 27.283 -11.359 -47.971 1.00 48.12 91 LYS A O 1
ATOM 714 N N . LYS A 1 92 ? 29.156 -10.808 -49.136 1.00 46.03 92 LYS A N 1
ATOM 715 C CA . LYS A 1 92 ? 29.767 -9.703 -48.374 1.00 46.03 92 LYS A CA 1
ATOM 716 C C . LYS A 1 92 ? 29.456 -9.698 -46.873 1.00 46.03 92 LYS A C 1
ATOM 718 O O . LYS A 1 92 ? 28.440 -9.159 -46.450 1.00 46.03 92 LYS A O 1
ATOM 723 N N . ALA A 1 93 ? 30.400 -10.205 -46.079 1.00 47.25 93 ALA A N 1
ATOM 724 C CA . ALA A 1 93 ? 30.436 -9.981 -44.641 1.00 47.25 93 ALA A CA 1
ATOM 725 C C . ALA A 1 93 ? 30.328 -8.472 -44.361 1.00 47.25 93 ALA A C 1
ATOM 727 O O . ALA A 1 93 ? 31.261 -7.711 -44.631 1.00 47.25 93 ALA A O 1
ATOM 728 N N . ALA A 1 94 ? 29.175 -8.027 -43.860 1.00 58.50 94 ALA A N 1
ATOM 729 C CA . ALA A 1 94 ? 29.094 -6.740 -43.197 1.00 58.50 94 ALA A CA 1
ATOM 730 C C . ALA A 1 94 ? 30.132 -6.777 -42.068 1.00 58.50 94 ALA A C 1
ATOM 732 O O . ALA A 1 94 ? 30.173 -7.747 -41.310 1.00 58.50 94 ALA A O 1
ATOM 733 N N . LYS A 1 95 ? 31.005 -5.767 -41.983 1.00 58.44 95 LYS A N 1
ATOM 734 C CA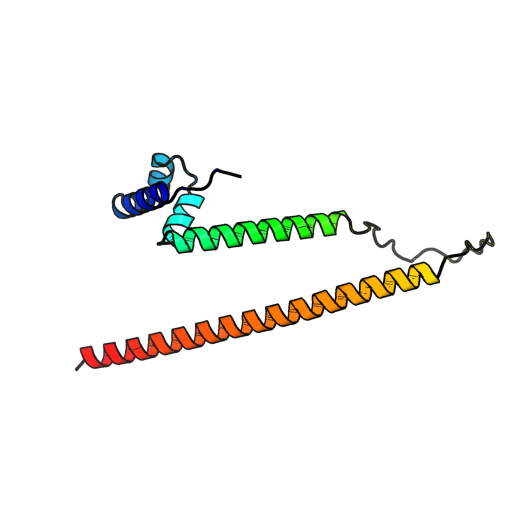 . LYS A 1 95 ? 31.865 -5.579 -40.812 1.00 58.44 95 LYS A CA 1
ATOM 735 C C . LYS A 1 95 ? 30.942 -5.307 -39.628 1.00 58.44 95 LYS A C 1
ATOM 737 O O . LYS A 1 95 ? 30.556 -4.170 -39.384 1.00 58.44 95 LYS A O 1
ATOM 742 N N . VAL A 1 96 ? 30.521 -6.372 -38.959 1.00 60.53 96 VAL A N 1
ATOM 743 C CA . VAL A 1 96 ? 29.832 -6.289 -37.682 1.00 60.53 96 VAL A CA 1
ATOM 744 C C . VAL A 1 96 ? 30.850 -5.720 -36.707 1.00 60.53 96 VAL A C 1
ATOM 746 O O . VAL A 1 96 ? 31.917 -6.302 -36.510 1.00 60.53 96 VAL A O 1
ATOM 749 N N . ASP A 1 97 ? 30.544 -4.553 -36.153 1.00 71.94 97 ASP A N 1
ATOM 750 C CA . ASP A 1 97 ? 31.355 -3.928 -35.118 1.00 71.94 97 ASP A CA 1
ATOM 751 C C . ASP A 1 97 ? 31.170 -4.715 -33.812 1.00 71.94 97 ASP A C 1
ATOM 753 O O . ASP A 1 97 ? 30.320 -4.413 -32.971 1.00 71.94 97 ASP A O 1
ATOM 757 N N . LEU A 1 98 ? 31.928 -5.809 -33.703 1.00 69.25 98 LEU A N 1
ATOM 758 C CA . LEU A 1 98 ? 31.939 -6.721 -32.560 1.00 69.25 98 LEU A CA 1
ATOM 759 C C . LEU A 1 98 ? 32.226 -5.980 -31.251 1.00 69.25 98 LEU A C 1
ATOM 761 O O . LEU A 1 98 ? 31.715 -6.365 -30.203 1.00 69.25 98 LEU A O 1
ATOM 765 N N . GLU A 1 99 ? 32.999 -4.897 -31.308 1.00 74.25 99 GLU A N 1
ATOM 766 C CA . GLU A 1 99 ? 33.360 -4.111 -30.136 1.00 74.25 99 GLU A CA 1
ATOM 767 C C . GLU A 1 99 ? 32.154 -3.350 -29.575 1.00 74.25 99 GLU A C 1
ATOM 769 O O . GLU A 1 99 ? 31.957 -3.289 -28.359 1.00 74.25 99 GLU A O 1
ATOM 774 N N . LYS A 1 100 ? 31.295 -2.827 -30.457 1.00 73.00 100 LYS A N 1
ATOM 775 C CA . LYS A 1 100 ? 30.026 -2.209 -30.062 1.00 73.00 100 LYS A CA 1
ATOM 776 C C . LYS A 1 100 ? 29.073 -3.228 -29.434 1.00 73.00 100 LYS A C 1
ATOM 778 O O . LYS A 1 100 ? 28.516 -2.961 -28.374 1.00 73.00 100 LYS A O 1
ATOM 783 N N . ILE A 1 101 ? 28.939 -4.410 -30.039 1.00 74.00 101 ILE A N 1
ATOM 784 C CA . ILE A 1 101 ? 28.073 -5.478 -29.511 1.00 74.00 101 ILE A CA 1
ATOM 785 C C . ILE A 1 101 ? 28.540 -5.926 -28.122 1.00 74.00 101 ILE A C 1
ATOM 787 O O . ILE A 1 101 ? 27.722 -6.079 -27.218 1.00 74.00 101 ILE A O 1
ATOM 791 N N . LEU A 1 102 ? 29.849 -6.090 -27.926 1.00 75.56 102 LEU A N 1
ATOM 792 C CA . LEU A 1 102 ? 30.415 -6.463 -26.630 1.00 75.56 102 LEU A CA 1
ATOM 793 C C . LEU A 1 102 ? 30.196 -5.378 -25.568 1.00 75.56 102 LEU A C 1
ATOM 795 O O . LEU A 1 102 ? 29.868 -5.702 -24.426 1.00 75.56 102 LEU A O 1
ATOM 799 N N . LYS A 1 103 ? 30.319 -4.094 -25.930 1.00 78.44 103 LYS A N 1
ATOM 800 C CA . LYS A 1 103 ? 30.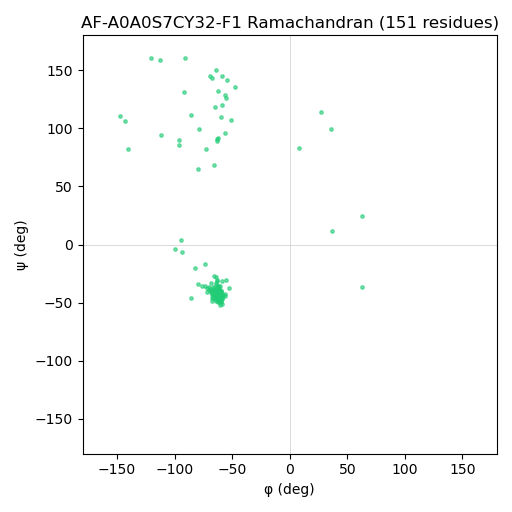015 -2.972 -25.024 1.00 78.44 103 LYS A CA 1
ATOM 801 C C . LYS A 1 103 ? 28.541 -2.953 -24.623 1.00 78.44 103 LYS A C 1
ATOM 803 O O . LYS A 1 103 ? 28.244 -2.840 -23.433 1.00 78.44 103 LYS A O 1
ATOM 808 N N . ASP A 1 104 ? 27.635 -3.141 -25.579 1.00 77.12 104 ASP A N 1
ATOM 809 C CA . ASP A 1 104 ? 26.192 -3.179 -25.321 1.00 77.12 104 ASP A CA 1
ATOM 810 C C . ASP A 1 104 ? 25.811 -4.381 -24.431 1.00 77.12 104 ASP A C 1
ATOM 812 O O . ASP A 1 104 ? 25.036 -4.240 -23.481 1.00 77.12 104 ASP A O 1
ATOM 816 N N . GLN A 1 105 ? 26.415 -5.554 -24.661 1.00 77.38 105 GLN A N 1
ATOM 817 C CA . GLN A 1 105 ? 26.230 -6.741 -23.815 1.00 77.38 105 GLN A CA 1
ATOM 818 C C . GLN A 1 105 ? 26.785 -6.545 -22.400 1.00 77.38 105 GLN A C 1
ATOM 820 O O . GLN A 1 105 ? 26.124 -6.899 -21.423 1.00 77.38 105 GLN A O 1
ATOM 825 N N . SER A 1 106 ? 27.968 -5.943 -22.264 1.00 82.88 106 SER A N 1
ATOM 826 C CA . SER A 1 106 ? 28.555 -5.637 -20.956 1.00 82.88 106 SER A CA 1
ATOM 827 C C . SER A 1 106 ? 27.694 -4.650 -20.166 1.00 82.88 106 SER A C 1
ATOM 829 O O . SER A 1 106 ? 27.535 -4.801 -18.953 1.00 82.88 106 SER A O 1
ATOM 831 N N . TYR A 1 107 ? 27.114 -3.656 -20.842 1.00 84.50 107 TYR A N 1
ATOM 832 C CA . TYR A 1 107 ? 26.194 -2.711 -20.220 1.00 84.50 107 TYR A CA 1
ATOM 833 C C . TYR A 1 107 ? 24.926 -3.416 -19.720 1.00 84.50 107 TYR A C 1
ATOM 835 O O . TYR A 1 107 ? 24.574 -3.281 -18.547 1.00 84.50 107 TYR A O 1
ATOM 843 N N . MET A 1 108 ? 24.299 -4.242 -20.563 1.00 83.56 108 MET A N 1
ATOM 844 C CA . MET A 1 108 ? 23.120 -5.040 -20.198 1.00 83.56 108 MET A CA 1
ATOM 845 C C . MET A 1 108 ? 23.373 -5.943 -18.986 1.00 83.56 108 MET A C 1
ATOM 847 O O . MET A 1 108 ? 22.555 -5.988 -18.067 1.00 83.56 108 MET A O 1
ATOM 851 N N . LEU A 1 109 ? 24.521 -6.626 -18.945 1.00 84.50 109 LEU A N 1
ATOM 852 C CA . LEU A 1 109 ? 24.906 -7.463 -17.807 1.00 84.50 109 LEU A CA 1
ATOM 853 C C . LEU A 1 109 ? 25.077 -6.644 -16.523 1.00 84.50 109 LEU A C 1
ATOM 855 O O . LEU A 1 109 ? 24.647 -7.082 -15.456 1.00 84.50 109 LEU A O 1
ATOM 859 N N . SER A 1 110 ? 25.643 -5.439 -16.616 1.00 84.12 110 SER A N 1
ATOM 860 C CA . SER A 1 110 ? 25.791 -4.556 -15.455 1.00 84.12 110 SER A CA 1
ATOM 861 C C . SER A 1 110 ? 24.443 -4.070 -14.907 1.00 84.12 110 SER A C 1
ATOM 863 O O . SER A 1 110 ? 24.257 -3.997 -13.692 1.00 84.12 110 SER A O 1
ATOM 8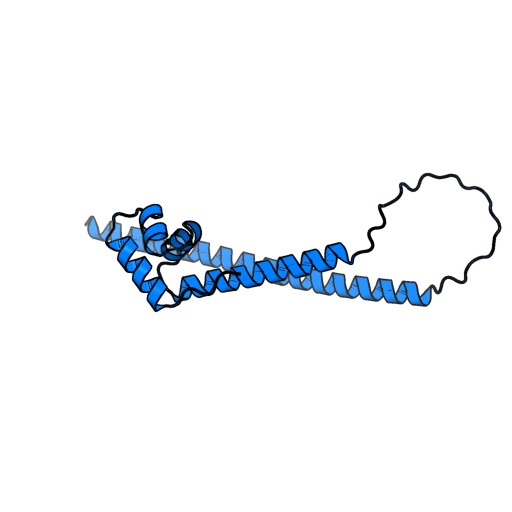65 N N . GLU A 1 111 ? 23.474 -3.788 -15.781 1.00 88.00 111 GLU A N 1
ATOM 866 C CA . GLU A 1 111 ? 22.127 -3.383 -15.370 1.00 88.00 111 GLU A CA 1
ATOM 867 C C . GLU A 1 111 ? 21.344 -4.558 -14.767 1.00 88.00 111 GLU A C 1
ATOM 869 O O . GLU A 1 111 ? 20.667 -4.388 -13.752 1.00 88.00 111 GLU A O 1
ATOM 874 N N . LEU A 1 112 ? 21.503 -5.770 -15.310 1.00 85.81 112 LEU A N 1
ATOM 875 C CA . LEU A 1 112 ? 20.943 -6.989 -14.716 1.00 85.81 112 LEU A CA 1
ATOM 876 C C . LEU A 1 112 ? 21.524 -7.273 -13.325 1.00 85.81 112 LEU A C 1
ATOM 878 O O . LEU A 1 112 ? 20.768 -7.603 -12.411 1.00 85.81 112 LEU A O 1
ATOM 882 N N . ALA A 1 113 ? 22.831 -7.083 -13.131 1.00 88.69 113 ALA A N 1
ATOM 883 C CA . ALA A 1 113 ? 23.467 -7.244 -11.824 1.00 88.69 113 ALA A CA 1
ATOM 884 C C . ALA A 1 113 ? 22.909 -6.253 -10.785 1.00 88.69 113 ALA A C 1
ATOM 886 O O . ALA A 1 113 ? 22.555 -6.651 -9.675 1.00 88.69 113 ALA A O 1
ATOM 887 N N . LYS A 1 114 ? 22.737 -4.976 -11.159 1.00 88.94 114 LYS A N 1
ATOM 888 C CA . LYS A 1 114 ? 22.117 -3.961 -10.284 1.00 88.94 114 LYS A CA 1
ATOM 889 C C . LYS A 1 114 ? 20.668 -4.300 -9.935 1.00 88.94 114 LYS A C 1
ATOM 891 O O . LYS A 1 114 ? 20.222 -4.036 -8.818 1.00 88.94 114 LYS A O 1
ATOM 896 N N . LEU A 1 115 ? 19.911 -4.847 -10.888 1.00 86.56 115 LEU A N 1
ATOM 897 C CA . LEU A 1 115 ? 18.535 -5.281 -10.649 1.00 86.56 115 LEU A CA 1
ATOM 898 C C . LEU A 1 115 ? 18.478 -6.475 -9.693 1.00 86.56 115 LEU A C 1
ATOM 900 O O . LEU A 1 115 ? 17.644 -6.462 -8.792 1.00 86.56 115 LEU A O 1
ATOM 904 N N . ALA A 1 116 ? 19.376 -7.450 -9.839 1.00 87.62 116 ALA A N 1
ATOM 905 C CA . ALA A 1 116 ? 19.467 -8.594 -8.934 1.00 87.62 116 ALA A CA 1
ATOM 906 C C . ALA A 1 116 ? 19.801 -8.161 -7.497 1.00 87.62 116 ALA A C 1
ATOM 908 O O . ALA A 1 116 ? 19.139 -8.592 -6.556 1.00 87.62 116 ALA A O 1
ATOM 909 N N . GLU A 1 117 ? 20.750 -7.236 -7.322 1.00 88.94 117 GLU A N 1
ATOM 910 C CA . GLU A 1 117 ? 21.090 -6.688 -6.001 1.00 88.94 117 GLU A CA 1
ATOM 911 C C . GLU A 1 117 ? 19.896 -5.962 -5.358 1.00 88.94 117 GLU A C 1
ATOM 913 O O . GLU A 1 117 ? 19.613 -6.120 -4.170 1.00 88.94 117 GLU A O 1
ATOM 918 N N . ARG A 1 118 ? 19.153 -5.177 -6.150 1.00 87.12 118 ARG A N 1
ATOM 919 C CA . ARG A 1 118 ? 17.928 -4.517 -5.678 1.00 87.12 118 ARG A CA 1
ATOM 920 C C . ARG A 1 118 ? 16.851 -5.521 -5.289 1.00 87.12 118 ARG A C 1
ATOM 922 O O . ARG A 1 118 ? 16.157 -5.278 -4.307 1.00 87.12 118 ARG A O 1
ATOM 929 N N . LEU A 1 119 ? 16.707 -6.610 -6.043 1.00 88.69 119 LEU A N 1
ATOM 930 C CA . LEU A 1 119 ? 15.742 -7.660 -5.734 1.00 88.69 119 LEU A CA 1
ATOM 931 C C . LEU A 1 119 ? 16.069 -8.312 -4.386 1.00 88.69 119 LEU A C 1
ATOM 933 O O . LEU A 1 119 ? 15.185 -8.392 -3.542 1.00 88.69 119 LEU A O 1
ATOM 937 N N . GLY A 1 120 ? 17.341 -8.652 -4.148 1.00 87.25 120 GLY A N 1
ATOM 938 C CA . GLY A 1 120 ? 17.789 -9.234 -2.879 1.00 87.25 120 GLY A CA 1
ATOM 939 C C . GLY A 1 120 ? 17.492 -8.334 -1.675 1.00 87.25 120 GLY A C 1
ATOM 940 O O . GLY A 1 120 ? 16.938 -8.797 -0.683 1.00 87.25 120 GLY A O 1
ATOM 941 N N . LYS A 1 121 ? 17.742 -7.021 -1.789 1.00 88.12 121 LYS A N 1
ATOM 942 C CA . LYS A 1 121 ? 17.400 -6.052 -0.725 1.00 88.12 121 LYS A CA 1
ATOM 943 C C . LYS A 1 121 ? 15.895 -5.976 -0.451 1.00 88.12 121 LYS A C 1
ATOM 945 O O . LYS A 1 121 ? 15.480 -5.765 0.684 1.00 88.12 121 LYS A O 1
ATOM 950 N N . VAL A 1 122 ? 15.068 -6.112 -1.488 1.00 85.31 122 VAL A N 1
ATOM 951 C CA . VAL A 1 122 ? 13.605 -6.120 -1.336 1.00 85.31 122 VAL A CA 1
ATOM 952 C C . VAL A 1 122 ? 13.131 -7.42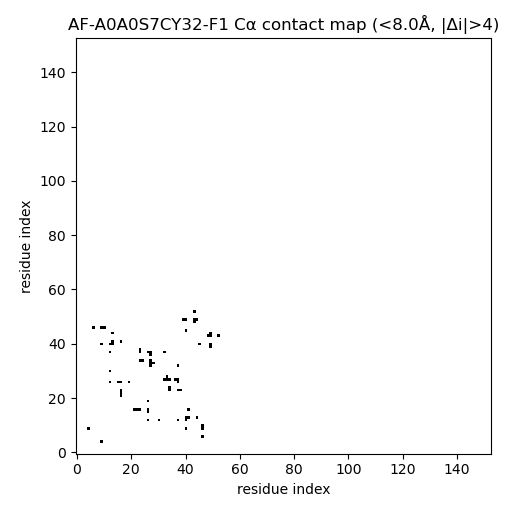2 -0.692 1.00 85.31 122 VAL A C 1
ATOM 954 O O . VAL A 1 122 ? 12.257 -7.375 0.167 1.00 85.31 122 VAL A O 1
ATOM 957 N N . GLU A 1 123 ? 13.698 -8.567 -1.073 1.00 87.31 123 GLU A N 1
ATOM 958 C CA . GLU A 1 123 ? 13.387 -9.865 -0.463 1.00 87.31 123 GLU A CA 1
ATOM 959 C C . GLU A 1 123 ? 13.744 -9.892 1.028 1.00 87.31 123 GLU A C 1
ATOM 961 O O . GLU A 1 123 ? 12.930 -10.326 1.843 1.00 87.31 123 GLU A O 1
ATOM 966 N N . GLU A 1 124 ? 14.906 -9.350 1.396 1.00 86.69 124 GLU A N 1
ATOM 967 C CA . GLU A 1 124 ? 15.340 -9.219 2.789 1.00 86.69 124 GLU A CA 1
ATOM 968 C C . GLU A 1 124 ? 14.379 -8.334 3.598 1.00 86.69 124 GLU A C 1
ATOM 970 O O . GLU A 1 124 ? 13.847 -8.774 4.616 1.00 86.69 124 GLU A O 1
ATOM 975 N N . ALA A 1 125 ? 14.026 -7.149 3.087 1.00 81.50 125 ALA A N 1
ATOM 976 C CA . ALA A 1 125 ? 13.073 -6.252 3.748 1.00 81.50 125 ALA A CA 1
ATOM 977 C C . ALA A 1 125 ? 11.663 -6.866 3.901 1.00 81.50 125 ALA A C 1
ATOM 979 O O . ALA A 1 125 ? 10.964 -6.639 4.895 1.00 81.50 125 ALA A O 1
ATOM 980 N N . VAL A 1 126 ? 11.210 -7.661 2.926 1.00 86.19 126 VAL A N 1
ATOM 981 C CA . VAL A 1 126 ? 9.935 -8.393 3.032 1.00 86.19 126 VAL A CA 1
ATOM 982 C C . VAL A 1 126 ? 10.019 -9.483 4.102 1.00 86.19 126 VAL A C 1
ATOM 984 O O . VAL A 1 126 ? 9.070 -9.652 4.866 1.00 86.19 126 VAL A O 1
ATOM 987 N N . SER A 1 127 ? 11.142 -10.195 4.193 1.00 86.50 127 SER A N 1
ATOM 988 C CA . SER A 1 127 ? 11.368 -11.203 5.231 1.00 86.50 127 SER A CA 1
ATOM 989 C C . SER A 1 127 ? 11.366 -10.584 6.636 1.00 86.50 127 SER A C 1
ATOM 991 O O . SER A 1 127 ? 10.672 -11.078 7.526 1.00 86.50 127 SER A O 1
ATOM 993 N N . GLU A 1 128 ? 12.051 -9.452 6.826 1.00 85.38 128 GLU A N 1
ATOM 994 C CA . GLU A 1 128 ? 12.085 -8.720 8.103 1.00 85.38 128 GLU A CA 1
ATOM 995 C C . GLU A 1 128 ? 10.694 -8.235 8.524 1.00 85.38 128 GLU A C 1
ATOM 997 O O . GLU A 1 128 ? 10.247 -8.495 9.640 1.00 85.38 128 GLU A O 1
ATOM 1002 N N . THR A 1 129 ? 9.948 -7.607 7.612 1.00 84.44 129 THR A N 1
ATOM 1003 C CA . THR A 1 129 ? 8.588 -7.129 7.919 1.00 84.44 129 THR A CA 1
ATOM 1004 C C . THR A 1 129 ? 7.618 -8.266 8.247 1.00 84.44 129 THR A C 1
ATOM 1006 O O . THR A 1 129 ? 6.752 -8.111 9.113 1.00 84.44 129 THR A O 1
ATOM 1009 N N . GLN A 1 130 ? 7.756 -9.426 7.596 1.00 83.81 130 GLN A N 1
ATOM 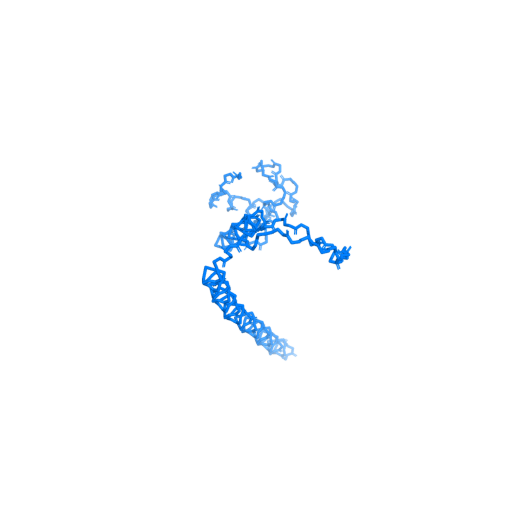1010 C CA . GLN A 1 130 ? 6.994 -10.623 7.952 1.00 83.81 130 GLN A CA 1
ATOM 1011 C C . GLN A 1 130 ? 7.385 -11.154 9.333 1.00 83.81 130 GLN A C 1
ATOM 1013 O O . GLN A 1 130 ? 6.502 -11.510 10.118 1.00 83.81 130 GLN A O 1
ATOM 1018 N N . HIS A 1 131 ? 8.681 -11.179 9.650 1.00 86.12 131 HIS A N 1
ATOM 1019 C CA . HIS A 1 131 ? 9.175 -11.593 10.958 1.00 86.12 131 HIS A CA 1
ATOM 1020 C C . HIS A 1 131 ? 8.619 -10.698 12.076 1.00 86.12 131 HIS A C 1
ATOM 1022 O O . HIS A 1 131 ? 8.026 -11.204 13.033 1.00 86.12 131 HIS A O 1
ATOM 1028 N N . ASP A 1 132 ? 8.700 -9.378 11.914 1.00 87.50 132 ASP A N 1
ATOM 1029 C CA . ASP A 1 132 ? 8.202 -8.403 12.888 1.00 87.50 132 ASP A CA 1
ATOM 1030 C C . ASP A 1 132 ? 6.689 -8.512 13.105 1.00 87.50 132 ASP A C 1
ATOM 1032 O O . ASP A 1 132 ? 6.205 -8.456 14.242 1.00 87.50 132 ASP A O 1
ATOM 1036 N N . ALA A 1 133 ? 5.923 -8.726 12.031 1.00 83.12 133 ALA A N 1
ATOM 1037 C CA . ALA A 1 133 ? 4.480 -8.924 12.119 1.00 83.12 133 ALA A CA 1
ATOM 1038 C C . ALA A 1 133 ? 4.123 -10.181 12.932 1.00 83.12 133 ALA A C 1
ATOM 1040 O O . ALA A 1 133 ? 3.225 -10.134 13.779 1.00 83.12 133 ALA A O 1
ATOM 1041 N N . ILE A 1 134 ? 4.846 -11.286 12.718 1.00 87.06 134 ILE A N 1
ATOM 1042 C CA . ILE A 1 134 ? 4.656 -12.538 13.462 1.00 87.06 134 ILE A CA 1
ATOM 1043 C C . ILE A 1 134 ? 5.008 -12.343 14.942 1.00 87.06 134 ILE A C 1
ATOM 1045 O O . ILE A 1 134 ? 4.234 -12.734 15.819 1.00 87.06 134 ILE A O 1
ATOM 1049 N N . VAL A 1 135 ? 6.148 -11.714 15.241 1.00 88.81 135 VAL A N 1
ATOM 1050 C CA . VAL A 1 135 ? 6.586 -11.459 16.622 1.00 88.81 135 VAL A CA 1
ATOM 1051 C C . VAL A 1 135 ? 5.592 -10.551 17.356 1.00 88.81 135 VAL A C 1
ATOM 1053 O O . VAL A 1 135 ? 5.239 -10.822 18.508 1.00 88.81 135 VAL A O 1
ATOM 1056 N N . SER A 1 136 ? 5.088 -9.512 16.688 1.00 89.81 136 SER A N 1
ATOM 1057 C CA . SER A 1 136 ? 4.072 -8.608 17.234 1.00 89.81 136 SER A CA 1
ATOM 1058 C C . SER A 1 136 ? 2.767 -9.339 17.574 1.00 89.81 136 SER A C 1
ATOM 1060 O O . SER A 1 136 ? 2.276 -9.211 18.698 1.00 89.81 136 SER A O 1
ATOM 1062 N N . ASP A 1 137 ? 2.244 -10.178 16.670 1.00 91.06 137 ASP A N 1
ATOM 1063 C CA . ASP A 1 137 ? 1.029 -10.975 16.913 1.00 91.06 137 ASP A CA 1
ATOM 1064 C C . ASP A 1 137 ? 1.215 -11.954 18.088 1.00 91.06 137 ASP A C 1
ATOM 1066 O O . ASP A 1 137 ? 0.373 -12.033 18.988 1.00 91.06 137 ASP A O 1
ATOM 1070 N N . ILE A 1 138 ? 2.361 -12.643 18.161 1.00 90.56 138 ILE A N 1
ATOM 1071 C CA . ILE A 1 138 ? 2.683 -13.538 19.285 1.00 90.56 138 ILE A CA 1
ATOM 1072 C C . ILE A 1 138 ? 2.672 -12.773 20.614 1.00 90.56 138 ILE A C 1
ATOM 1074 O O . ILE A 1 138 ? 2.095 -13.246 21.601 1.00 90.56 138 ILE A O 1
ATOM 1078 N N . ASN A 1 139 ? 3.287 -11.591 20.655 1.00 90.00 139 ASN A N 1
ATOM 1079 C CA . ASN A 1 139 ? 3.339 -10.775 21.863 1.00 90.00 139 ASN A CA 1
ATOM 1080 C C . ASN A 1 139 ? 1.948 -10.276 22.267 1.00 90.00 139 ASN A C 1
ATOM 1082 O O . ASN A 1 139 ? 1.575 -10.408 23.434 1.00 90.00 139 ASN A O 1
ATOM 1086 N N . GLN A 1 140 ? 1.141 -9.804 21.314 1.00 89.94 140 GLN A N 1
ATOM 1087 C CA . GLN A 1 140 ? -0.238 -9.383 21.571 1.00 89.94 140 GLN A CA 1
ATOM 1088 C C . GLN A 1 140 ? -1.089 -10.526 22.136 1.00 89.94 140 GLN A C 1
ATOM 1090 O O . GLN A 1 140 ? -1.778 -10.341 23.144 1.00 89.94 140 GLN A O 1
ATOM 1095 N N . ARG A 1 141 ? -0.989 -11.735 21.565 1.00 90.06 141 ARG A N 1
ATOM 1096 C CA . ARG A 1 141 ? -1.688 -12.929 22.072 1.00 90.06 141 ARG A CA 1
ATOM 1097 C C . ARG A 1 141 ? -1.241 -13.305 23.480 1.00 90.06 141 ARG A C 1
ATOM 1099 O O . ARG A 1 141 ? -2.081 -13.617 24.322 1.00 90.06 141 ARG A O 1
ATOM 1106 N N . ARG A 1 142 ? 0.064 -13.246 23.772 1.00 90.44 142 ARG A N 1
ATOM 1107 C CA . ARG A 1 142 ? 0.593 -13.496 25.124 1.00 90.44 142 ARG A CA 1
ATOM 1108 C C . ARG A 1 142 ? 0.043 -12.491 26.133 1.00 90.44 142 ARG A C 1
ATOM 1110 O O . ARG A 1 142 ? -0.414 -12.900 27.200 1.00 90.44 142 ARG A O 1
ATOM 1117 N N . THR A 1 143 ? 0.037 -11.201 25.798 1.00 91.50 143 THR A N 1
ATOM 1118 C CA . THR A 1 143 ? -0.531 -10.155 26.660 1.00 91.50 143 THR A CA 1
ATOM 1119 C C . THR A 1 143 ? -2.028 -10.360 26.876 1.00 91.50 143 THR A C 1
ATOM 1121 O O . THR A 1 143 ? -2.498 -10.260 28.009 1.00 91.50 143 THR A O 1
ATOM 1124 N N . PHE A 1 144 ? -2.772 -10.688 25.819 1.00 92.56 144 PHE A N 1
ATOM 1125 C CA . PHE A 1 144 ? -4.199 -10.986 25.905 1.00 92.56 144 PHE A CA 1
ATOM 1126 C C . PHE A 1 144 ? -4.476 -12.167 26.843 1.00 92.56 144 PHE A C 1
ATOM 1128 O O . PHE A 1 144 ? -5.249 -12.030 27.788 1.00 92.56 144 PHE A O 1
ATOM 1135 N N . LEU A 1 145 ? -3.787 -13.297 26.652 1.00 91.94 145 LEU A N 1
ATOM 1136 C CA . LEU A 1 145 ? -3.945 -14.481 27.502 1.00 91.94 145 LEU A CA 1
ATOM 1137 C C . LEU A 1 145 ? -3.579 -14.199 28.964 1.00 91.94 145 LEU A C 1
ATOM 1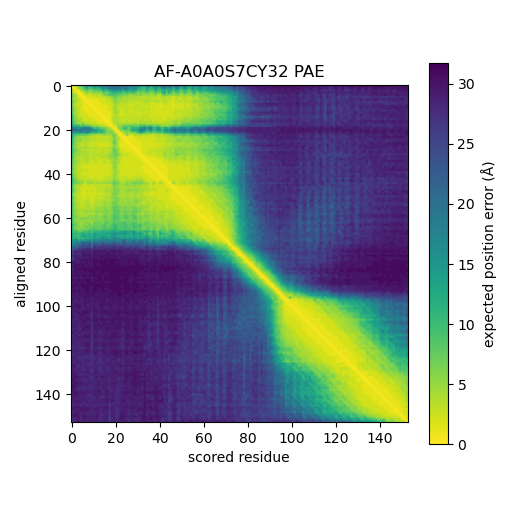139 O O . LEU A 1 145 ? -4.236 -14.705 29.872 1.00 91.94 145 LEU A O 1
ATOM 1143 N N . ALA A 1 146 ? -2.551 -13.382 29.208 1.00 90.69 146 ALA A N 1
ATOM 1144 C CA . ALA A 1 146 ? -2.174 -12.976 30.557 1.00 90.69 146 ALA A CA 1
ATOM 1145 C C . ALA A 1 146 ? -3.261 -12.128 31.239 1.00 90.69 146 ALA A C 1
ATOM 1147 O O . ALA A 1 146 ? -3.510 -12.320 32.428 1.00 90.69 146 ALA A O 1
ATOM 1148 N N . ARG A 1 147 ? -3.923 -11.221 30.503 1.00 89.62 147 ARG A N 1
ATOM 1149 C CA . ARG A 1 147 ? -5.062 -10.434 31.012 1.00 89.62 147 ARG A CA 1
ATOM 1150 C C . ARG A 1 147 ? -6.277 -11.319 31.277 1.00 89.62 147 ARG A C 1
ATOM 1152 O O . ARG A 1 147 ? -6.788 -11.310 32.389 1.00 89.62 147 ARG A O 1
ATOM 1159 N N . PHE A 1 148 ? -6.640 -12.165 30.316 1.00 91.44 148 PHE A N 1
ATOM 1160 C CA . PHE A 1 148 ? -7.766 -13.090 30.442 1.00 91.44 148 PHE A CA 1
ATOM 1161 C C . PHE A 1 148 ? -7.634 -14.009 31.667 1.00 91.44 148 PHE A C 1
ATOM 1163 O O . PHE A 1 148 ? -8.584 -14.192 32.419 1.00 91.44 148 PHE A O 1
ATOM 1170 N N . ARG A 1 149 ? -6.432 -14.539 31.940 1.00 90.25 149 ARG A N 1
ATOM 1171 C CA . ARG A 1 149 ? -6.179 -15.365 33.137 1.00 90.25 149 ARG A CA 1
ATOM 1172 C C . ARG A 1 149 ? -6.312 -14.606 34.460 1.00 90.25 149 ARG A C 1
ATOM 1174 O O . ARG A 1 149 ? -6.554 -15.248 35.476 1.00 90.25 149 ARG A O 1
ATOM 1181 N N . ARG A 1 150 ? -6.093 -13.287 34.475 1.00 84.25 150 ARG A N 1
ATOM 1182 C CA . ARG A 1 150 ? -6.250 -12.456 35.680 1.00 84.25 150 ARG A CA 1
ATOM 1183 C C . ARG A 1 150 ? -7.710 -12.116 35.953 1.00 84.25 150 ARG A C 1
ATOM 1185 O O . ARG A 1 150 ? -8.072 -12.043 37.111 1.00 84.25 150 ARG A O 1
ATOM 1192 N N . GLU A 1 151 ? -8.521 -11.939 34.914 1.00 83.88 151 GLU A N 1
ATOM 1193 C CA . GLU A 1 151 ? -9.961 -11.655 35.040 1.00 83.88 151 GLU A CA 1
ATOM 1194 C C . GLU A 1 151 ? -10.788 -12.883 35.466 1.00 83.88 151 GLU A C 1
ATOM 1196 O O . GLU A 1 151 ? -11.924 -12.739 35.898 1.00 83.88 151 GLU A O 1
ATOM 1201 N N . GLN A 1 152 ? -10.226 -14.091 35.347 1.00 80.19 152 GLN A N 1
ATOM 1202 C CA . GLN A 1 152 ? -10.856 -15.363 35.736 1.00 80.19 152 GLN A CA 1
ATOM 1203 C C . GLN A 1 152 ? -10.489 -15.827 37.164 1.00 80.19 152 GLN A C 1
ATOM 1205 O O . GLN A 1 152 ? -10.845 -16.940 37.549 1.00 80.19 152 GLN A O 1
ATOM 1210 N N . ARG A 1 153 ? -9.727 -15.029 37.923 1.00 64.25 153 ARG A N 1
ATOM 1211 C CA . ARG A 1 153 ? -9.362 -15.281 39.328 1.00 64.25 153 ARG A CA 1
ATOM 1212 C C . ARG A 1 153 ? -10.026 -14.254 40.226 1.00 64.25 153 ARG A C 1
ATOM 1214 O O . ARG A 1 153 ? -10.402 -14.654 41.344 1.00 64.25 153 ARG A O 1
#

Sequence (153 aa):
MGKPLTEQQFNTITAQLRKKSNDIAKVAEASGLKVSTIKAVRRAQTWENYQEVRKAQGEKIKALHQLNKIAKTGPTEPAQPLIHEIKPVAKKAAKVDLEKILKDQSYMLSELAKLAERLGKVEEAVSETQHDAIVSDINQRRTFLARFRREQR